Protein AF-A0A395HA72-F1 (afdb_monomer)

Solvent-accessible surface area (backbone atoms only — not comparable to full-atom values): 7131 Å² total; per-residue (Å²): 131,58,71,68,58,51,52,50,43,50,51,54,13,44,46,50,21,53,73,79,43,70,85,52,54,74,69,56,33,52,49,44,12,51,54,46,28,46,53,54,48,52,74,78,61,59,87,47,47,68,55,42,69,40,45,65,56,25,63,76,72,70,45,89,64,58,73,68,57,45,49,49,54,54,48,49,60,55,49,43,78,75,42,58,70,73,56,30,50,50,56,51,52,49,53,54,50,47,36,53,49,54,27,48,50,62,78,39,62,90,66,70,71,78,68,96,77,55,98,82,65,88,128

Secondary structure (DSSP, 8-state):
--HHHHHHHHHHHHHHHHHH-TTS-HHHHHHHHHHHHHHHHHHHH---HHHHHHHHHHHHHT----HHHHHHHHHHHHHHTTS-HHHHHHHHHHHHHHHHHHHHHHHHTTT-PPPTT-TT---

Nearest PDB structures (foldseek):
  7o3d-assembly1_A  TM=3.590E-01  e=4.811E+00  Saccharomyces cerevisiae S288C
  4npv-assembly1_A  TM=2.453E-01  e=2.193E+00  Homo sapiens
  7aro-assembly1_A-2  TM=2.497E-01  e=6.587E+00  Homo sapiens

Structure (mmCIF, N/CA/C/O backbone):
data_AF-A0A395HA72-F1
#
_entry.id   AF-A0A395HA72-F1
#
loop_
_atom_site.group_PDB
_atom_site.id
_atom_site.type_symbol
_atom_site.label_atom_id
_atom_site.label_alt_id
_atom_site.label_comp_id
_atom_site.label_asym_id
_atom_site.label_entity_id
_atom_site.label_seq_id
_atom_site.pdbx_PDB_ins_code
_atom_site.Cartn_x
_atom_site.Cartn_y
_atom_site.Cartn_z
_atom_site.occupancy
_atom_site.B_iso_or_equiv
_atom_site.auth_seq_id
_atom_site.auth_comp_id
_atom_site.auth_asym_id
_atom_site.auth_atom_id
_atom_site.pdbx_PDB_model_num
ATOM 1 N N . ILE A 1 1 ? 13.383 7.356 -6.763 1.00 66.31 1 ILE A N 1
ATOM 2 C CA . ILE A 1 1 ? 12.666 8.532 -6.215 1.00 66.31 1 ILE A CA 1
ATOM 3 C C . ILE A 1 1 ? 13.703 9.503 -5.693 1.00 66.31 1 ILE A C 1
ATOM 5 O O . ILE A 1 1 ? 14.520 9.078 -4.883 1.00 66.31 1 ILE A O 1
ATOM 9 N N . ASP A 1 2 ? 13.710 10.752 -6.150 1.00 80.81 2 ASP A N 1
ATOM 10 C CA . ASP A 1 2 ? 14.438 11.794 -5.423 1.00 80.81 2 ASP A CA 1
ATOM 11 C C . ASP A 1 2 ? 13.673 12.185 -4.143 1.00 80.81 2 ASP A C 1
ATOM 13 O O . ASP A 1 2 ? 12.468 11.958 -4.013 1.00 80.81 2 ASP A O 1
ATOM 17 N N . GLU A 1 3 ? 14.376 12.763 -3.174 1.00 81.25 3 GLU A N 1
ATOM 18 C CA . GLU A 1 3 ? 13.806 13.132 -1.874 1.00 81.25 3 GLU A CA 1
ATOM 19 C C . GLU A 1 3 ? 12.620 14.104 -1.997 1.00 81.25 3 GLU A C 1
ATOM 21 O O . GLU A 1 3 ? 11.633 13.996 -1.267 1.00 81.25 3 GLU A O 1
ATOM 26 N N . LYS A 1 4 ? 12.668 15.023 -2.966 1.00 85.94 4 LYS A N 1
ATOM 27 C CA . LYS A 1 4 ? 11.629 16.034 -3.181 1.00 85.94 4 LYS A CA 1
ATOM 28 C C . LYS A 1 4 ? 10.312 15.389 -3.617 1.00 85.94 4 LYS A C 1
ATOM 30 O O . LYS A 1 4 ? 9.251 15.766 -3.115 1.00 85.94 4 LYS A O 1
ATOM 35 N N . ASN A 1 5 ? 10.371 14.412 -4.515 1.00 83.62 5 ASN A N 1
ATOM 36 C CA . ASN A 1 5 ? 9.211 13.658 -4.973 1.00 83.62 5 ASN A CA 1
ATOM 37 C C . ASN A 1 5 ? 8.643 12.763 -3.868 1.00 83.62 5 ASN A C 1
ATOM 39 O O . ASN A 1 5 ? 7.429 12.764 -3.660 1.00 83.62 5 ASN A O 1
ATOM 43 N N . ALA A 1 6 ? 9.502 12.103 -3.086 1.00 83.06 6 ALA A N 1
ATOM 44 C CA . ALA A 1 6 ? 9.063 11.323 -1.929 1.00 83.06 6 ALA A CA 1
ATOM 45 C C . ALA A 1 6 ? 8.326 12.198 -0.894 1.00 83.06 6 ALA A C 1
ATOM 47 O O . ALA A 1 6 ? 7.243 11.843 -0.427 1.00 83.06 6 ALA A O 1
ATOM 48 N N . LEU A 1 7 ? 8.863 13.383 -0.583 1.00 87.88 7 LEU A N 1
ATOM 49 C CA . LEU A 1 7 ? 8.232 14.340 0.331 1.00 87.88 7 LEU A CA 1
ATOM 50 C C . LEU A 1 7 ? 6.904 14.880 -0.208 1.00 87.88 7 LEU A C 1
ATOM 52 O O . LEU A 1 7 ? 5.952 15.043 0.559 1.00 87.88 7 LEU A O 1
ATOM 56 N N . ARG A 1 8 ? 6.818 15.156 -1.516 1.00 90.62 8 ARG A N 1
ATOM 57 C CA . ARG A 1 8 ? 5.567 15.576 -2.165 1.00 90.62 8 ARG A CA 1
ATOM 58 C C . ARG A 1 8 ? 4.483 14.512 -1.989 1.00 90.62 8 ARG A C 1
ATOM 60 O O . ARG A 1 8 ? 3.399 14.844 -1.513 1.00 90.62 8 ARG A O 1
ATOM 67 N N . MET A 1 9 ? 4.788 13.257 -2.318 1.00 90.75 9 MET A N 1
ATOM 68 C CA . MET A 1 9 ? 3.850 12.135 -2.195 1.00 90.75 9 MET A CA 1
ATOM 69 C C . MET A 1 9 ? 3.411 11.924 -0.749 1.00 90.75 9 MET A C 1
ATOM 71 O O . MET A 1 9 ? 2.219 11.807 -0.480 1.00 90.75 9 MET A O 1
ATOM 75 N N . ALA A 1 10 ? 4.354 11.950 0.198 1.00 90.19 10 ALA A N 1
ATOM 76 C CA . ALA A 1 10 ? 4.047 11.802 1.617 1.00 90.19 10 ALA A CA 1
ATOM 77 C C . ALA A 1 10 ? 3.088 12.897 2.117 1.00 90.19 10 ALA A C 1
ATOM 79 O O . ALA A 1 10 ? 2.131 12.606 2.834 1.00 90.19 10 ALA A O 1
ATOM 80 N N . ARG A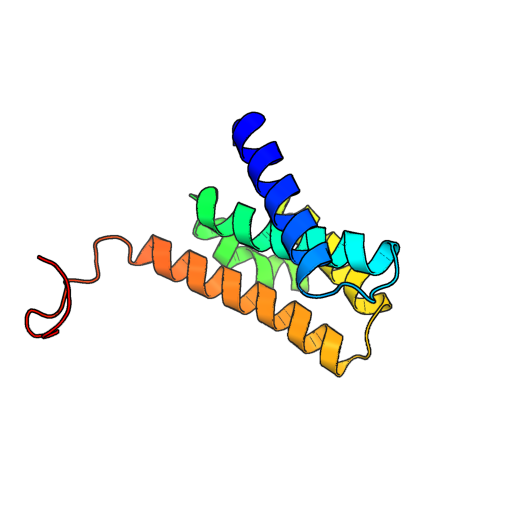 1 11 ? 3.294 14.155 1.699 1.00 93.38 11 ARG A N 1
ATOM 81 C CA . ARG A 1 11 ? 2.390 15.268 2.034 1.00 93.38 11 ARG A CA 1
ATOM 82 C C . ARG A 1 11 ? 1.008 15.092 1.416 1.00 93.38 11 ARG A C 1
ATOM 84 O O . ARG A 1 11 ? 0.016 15.300 2.106 1.00 93.38 11 ARG A O 1
ATOM 91 N N . GLN A 1 12 ? 0.933 14.700 0.145 1.00 94.06 12 GLN A N 1
ATOM 92 C CA . GLN A 1 12 ? -0.347 14.441 -0.520 1.00 94.06 12 GLN A CA 1
ATOM 93 C C . GLN A 1 12 ? -1.111 13.309 0.171 1.00 94.06 12 GLN A C 1
ATOM 95 O O . GLN A 1 12 ? -2.303 13.441 0.427 1.00 94.06 12 GLN A O 1
ATOM 100 N N . ALA A 1 13 ? -0.422 12.237 0.552 1.00 94.44 13 ALA A N 1
ATOM 101 C CA . ALA A 1 13 ? -1.031 11.104 1.233 1.00 94.44 13 ALA A CA 1
ATOM 102 C C . ALA A 1 13 ? -1.559 11.470 2.628 1.00 94.44 13 ALA A C 1
ATOM 104 O O . ALA A 1 13 ? -2.674 11.097 2.995 1.00 94.44 13 ALA A O 1
ATOM 105 N N . ALA A 1 14 ? -0.800 12.270 3.382 1.00 94.00 14 ALA A N 1
ATOM 106 C CA . ALA A 1 14 ? -1.254 12.808 4.661 1.00 94.00 14 ALA A CA 1
ATOM 107 C C . ALA A 1 14 ? -2.488 13.715 4.501 1.00 94.00 14 ALA A C 1
ATOM 109 O O . ALA A 1 14 ? -3.431 13.612 5.285 1.00 94.00 14 ALA A O 1
ATOM 110 N N . LEU A 1 15 ? -2.515 14.562 3.465 1.00 95.12 15 LEU A N 1
ATOM 111 C CA . LEU A 1 15 ? -3.672 15.409 3.161 1.00 95.12 15 LEU A CA 1
ATOM 112 C C . LEU A 1 15 ? -4.914 14.584 2.810 1.00 95.12 15 LEU A C 1
ATOM 114 O O . LEU A 1 15 ? -5.999 14.919 3.278 1.00 95.12 15 LEU A O 1
ATOM 118 N N . VAL A 1 16 ? -4.768 13.492 2.051 1.00 94.12 16 VAL A N 1
ATOM 119 C CA . VAL A 1 16 ? -5.882 12.576 1.747 1.00 94.12 16 VAL A CA 1
ATOM 120 C C . VAL A 1 16 ? -6.485 12.020 3.035 1.00 94.12 16 VAL A C 1
ATOM 122 O O . VAL A 1 16 ? -7.698 12.080 3.228 1.00 94.12 16 VAL A O 1
ATOM 125 N N . ALA A 1 17 ? -5.649 11.534 3.952 1.00 93.75 17 ALA A N 1
ATOM 126 C CA . ALA A 1 17 ? -6.129 11.019 5.229 1.00 93.75 17 ALA A CA 1
ATOM 127 C C . ALA A 1 17 ? -6.917 12.095 6.003 1.00 93.75 17 ALA A C 1
ATOM 129 O O . ALA A 1 17 ? -8.041 11.849 6.441 1.00 93.75 17 ALA A O 1
ATOM 130 N N . GLN A 1 18 ? -6.375 13.313 6.093 1.00 93.06 18 GLN A N 1
ATOM 131 C CA . GLN A 1 18 ? -7.000 14.432 6.806 1.00 93.06 18 GLN A CA 1
ATOM 132 C C . GLN A 1 18 ? -8.330 14.883 6.199 1.00 93.06 18 GLN A C 1
ATOM 134 O O . GLN A 1 18 ? -9.285 15.110 6.936 1.00 93.06 18 GLN A O 1
ATOM 139 N N . GLN A 1 19 ? -8.399 15.021 4.875 1.00 95.31 19 GLN A N 1
ATOM 140 C CA . GLN A 1 19 ? -9.568 15.588 4.201 1.00 95.31 19 GLN A CA 1
ATOM 141 C C . GLN A 1 19 ? -10.712 14.586 4.057 1.00 95.31 19 GLN A C 1
ATOM 143 O O . GLN A 1 19 ? -11.870 14.958 4.234 1.00 95.31 19 GLN A O 1
ATOM 148 N N . PHE A 1 20 ? -10.403 13.325 3.746 1.00 94.88 20 PHE A N 1
ATOM 149 C CA . PHE A 1 20 ? -11.429 12.314 3.475 1.00 94.88 20 PHE A CA 1
ATOM 150 C C . PHE A 1 20 ? -11.838 11.528 4.719 1.00 94.88 20 PHE A C 1
ATOM 152 O O . PHE A 1 20 ? -12.953 11.013 4.774 1.00 94.88 20 PHE A O 1
ATOM 159 N N . TYR A 1 21 ? -10.975 11.468 5.736 1.00 93.19 21 TYR A N 1
ATOM 160 C CA . TYR A 1 21 ? -11.231 10.711 6.959 1.00 93.19 21 TYR A CA 1
ATOM 161 C C . TYR A 1 21 ? -10.971 11.542 8.228 1.00 93.19 21 TYR A C 1
ATOM 163 O O . TYR A 1 21 ? -10.205 11.122 9.095 1.00 93.19 21 TYR A O 1
ATOM 171 N N . PRO A 1 22 ? -11.605 12.721 8.385 1.00 94.44 22 PR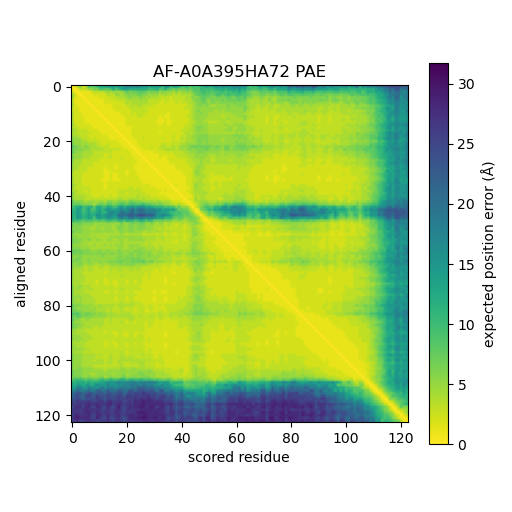O A N 1
ATOM 172 C CA . PRO A 1 22 ? -11.260 13.684 9.438 1.00 94.44 22 PRO A CA 1
ATOM 173 C C . PRO A 1 22 ? -11.553 13.202 10.866 1.00 94.44 22 PRO A C 1
ATOM 175 O O . PRO A 1 22 ? -11.030 13.769 11.819 1.00 94.44 22 PRO A O 1
ATOM 178 N N . PHE A 1 23 ? -12.386 12.171 11.026 1.00 95.25 23 PHE A N 1
ATOM 179 C CA . PHE A 1 23 ? -12.832 11.666 12.329 1.00 95.25 23 PHE A CA 1
ATOM 180 C C . PHE A 1 23 ? -12.093 10.399 12.787 1.00 95.25 23 PHE A C 1
ATOM 182 O O . PHE A 1 23 ? -12.493 9.779 13.771 1.00 95.25 23 PHE A O 1
ATOM 189 N N . GLN A 1 24 ? -11.047 9.979 12.070 1.00 93.19 24 GLN A N 1
ATOM 190 C CA . GLN A 1 24 ? -10.227 8.836 12.472 1.00 93.19 24 GLN A CA 1
ATOM 191 C C . GLN A 1 24 ? -9.377 9.158 13.708 1.00 93.19 24 GLN A C 1
ATOM 193 O O . GLN A 1 24 ? -9.014 10.307 13.960 1.00 93.19 24 GLN A O 1
ATOM 198 N N . SER A 1 25 ? -9.027 8.122 14.475 1.00 93.69 25 SER A N 1
ATOM 199 C CA . SER A 1 25 ? -8.011 8.254 15.520 1.00 93.69 25 SER A CA 1
ATOM 200 C C . SER A 1 25 ? -6.658 8.632 14.897 1.00 93.69 25 SER A C 1
ATOM 202 O O . SER A 1 25 ? -6.407 8.274 13.744 1.00 93.69 25 SER A O 1
ATOM 204 N N . PRO A 1 26 ? -5.750 9.296 15.636 1.00 92.44 26 PRO A N 1
ATOM 205 C CA . PRO A 1 26 ? -4.444 9.692 15.101 1.00 92.44 26 PRO A CA 1
ATOM 206 C C . PRO A 1 26 ? -3.644 8.533 14.483 1.00 92.44 26 PRO A C 1
ATOM 208 O O . PRO A 1 26 ? -3.038 8.690 13.421 1.00 92.44 26 PRO A O 1
ATOM 211 N N . ASP A 1 27 ? -3.687 7.353 15.106 1.00 92.25 27 ASP A N 1
ATOM 212 C CA . ASP A 1 27 ? -3.009 6.156 14.599 1.00 92.25 27 ASP A CA 1
ATOM 213 C C . ASP A 1 27 ? -3.612 5.667 13.285 1.00 92.25 27 ASP A C 1
ATOM 215 O O . ASP A 1 27 ? -2.880 5.372 12.334 1.00 92.25 27 ASP A O 1
ATOM 219 N N . LEU A 1 28 ? -4.943 5.631 13.201 1.00 93.44 28 LEU A N 1
ATOM 220 C CA . LEU A 1 28 ? -5.634 5.233 11.984 1.00 93.44 28 LEU A CA 1
ATOM 221 C C . LEU A 1 28 ? -5.435 6.267 10.873 1.00 93.44 28 LEU A C 1
ATOM 223 O O . LEU A 1 28 ? -5.248 5.894 9.719 1.00 93.44 28 LEU A O 1
ATOM 227 N N . HIS A 1 29 ? -5.349 7.552 11.221 1.00 94.69 29 HIS A N 1
ATOM 228 C CA . HIS A 1 29 ? -5.022 8.627 10.286 1.00 94.69 29 HIS A CA 1
ATOM 229 C C . HIS A 1 29 ? -3.649 8.423 9.651 1.00 94.69 29 HIS A C 1
ATOM 231 O O . HIS A 1 29 ? -3.497 8.504 8.430 1.00 94.69 29 HIS A O 1
ATOM 237 N N . ARG A 1 30 ? -2.647 8.103 10.478 1.00 94.44 30 ARG A N 1
ATOM 238 C CA . ARG A 1 30 ? -1.291 7.790 10.019 1.00 94.44 30 ARG A CA 1
ATOM 239 C C . ARG A 1 30 ? -1.291 6.577 9.090 1.00 94.44 30 ARG A C 1
ATOM 241 O O . ARG A 1 30 ? -0.629 6.612 8.055 1.00 94.44 30 ARG A O 1
ATOM 248 N N . LEU A 1 31 ? -2.023 5.519 9.437 1.00 95.25 31 LEU A N 1
ATOM 249 C CA . LEU A 1 31 ? -2.113 4.310 8.615 1.00 95.25 31 LEU A CA 1
ATOM 250 C C . LEU A 1 31 ? -2.835 4.557 7.286 1.00 95.25 31 LEU A C 1
ATOM 252 O O . LEU A 1 31 ? -2.344 4.113 6.253 1.00 95.25 31 LEU A O 1
ATOM 256 N N . THR A 1 32 ? -3.928 5.322 7.281 1.00 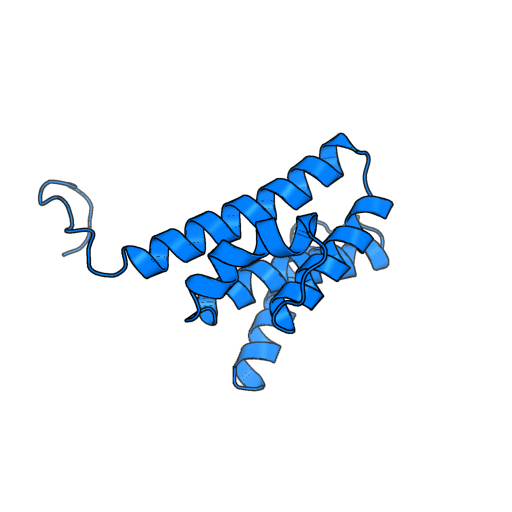95.44 32 THR A N 1
ATOM 257 C CA . THR A 1 32 ? -4.623 5.756 6.059 1.00 95.44 32 THR A CA 1
ATOM 258 C C . THR A 1 32 ? -3.697 6.579 5.163 1.00 95.44 32 THR A C 1
ATOM 260 O O . THR A 1 32 ? -3.658 6.370 3.951 1.00 95.44 32 THR A O 1
ATOM 263 N N . GLY A 1 33 ? -2.893 7.471 5.749 1.00 95.75 33 GLY A N 1
ATOM 264 C CA . GLY A 1 33 ? -1.875 8.221 5.018 1.00 95.75 33 GLY A CA 1
ATOM 265 C C . GLY A 1 33 ? -0.808 7.311 4.407 1.00 95.75 33 GLY A C 1
ATOM 266 O O . GLY A 1 33 ? -0.458 7.470 3.245 1.00 95.75 33 GLY A O 1
ATOM 267 N N . LEU A 1 34 ? -0.321 6.306 5.138 1.00 95.06 34 LEU A N 1
ATOM 268 C CA . LEU A 1 34 ? 0.618 5.324 4.583 1.00 95.06 34 LEU A CA 1
ATOM 269 C C . LEU A 1 34 ? -0.017 4.476 3.471 1.00 95.06 34 LEU A C 1
ATOM 271 O O . LEU A 1 34 ? 0.640 4.208 2.467 1.00 95.06 34 LEU A O 1
ATOM 275 N N . TYR A 1 35 ? -1.289 4.101 3.617 1.00 95.44 35 TYR A N 1
ATOM 276 C CA . TYR A 1 35 ? -2.044 3.382 2.592 1.00 95.44 35 TYR A CA 1
ATOM 277 C C . TYR A 1 35 ? -2.160 4.199 1.304 1.00 95.44 35 TYR A C 1
ATOM 279 O O . TYR A 1 35 ? -1.761 3.721 0.248 1.00 95.44 35 TYR A O 1
ATOM 287 N N . ALA A 1 36 ? -2.600 5.458 1.390 1.00 94.69 36 ALA A N 1
ATOM 288 C CA . ALA A 1 36 ? -2.639 6.366 0.242 1.00 94.69 36 ALA A CA 1
ATOM 289 C C . ALA A 1 36 ? -1.239 6.609 -0.352 1.00 94.69 36 ALA A C 1
ATOM 291 O O . ALA A 1 36 ? -1.075 6.686 -1.567 1.00 94.69 36 ALA A O 1
ATOM 292 N N . GLY A 1 37 ? -0.212 6.675 0.498 1.00 92.69 37 GLY A N 1
ATOM 293 C CA . GLY A 1 37 ? 1.178 6.818 0.077 1.00 92.69 37 GLY A CA 1
ATOM 294 C C . GLY A 1 37 ? 1.664 5.637 -0.758 1.00 92.69 37 GLY A C 1
ATOM 295 O O . GLY A 1 37 ? 2.366 5.860 -1.740 1.00 92.69 37 GLY A O 1
ATOM 296 N N . CYS A 1 38 ? 1.254 4.406 -0.428 1.00 91.62 38 CYS A N 1
ATOM 297 C CA . CYS A 1 38 ? 1.542 3.240 -1.265 1.00 91.62 38 CYS A CA 1
ATOM 298 C C . CYS A 1 38 ? 0.995 3.429 -2.684 1.00 91.62 38 CYS A C 1
ATOM 300 O O . CYS A 1 38 ? 1.733 3.169 -3.622 1.00 91.62 38 CYS A O 1
ATOM 302 N N . PHE A 1 39 ? -0.225 3.944 -2.862 1.00 90.81 39 PHE A N 1
ATOM 303 C CA . PHE A 1 39 ? -0.791 4.167 -4.201 1.00 90.81 39 PHE A CA 1
ATOM 304 C C . PHE A 1 39 ? 0.051 5.160 -5.008 1.00 90.81 39 PHE A C 1
ATOM 306 O O . PHE A 1 39 ? 0.542 4.831 -6.082 1.00 90.81 39 PHE A O 1
ATOM 313 N N . PHE A 1 40 ? 0.330 6.339 -4.442 1.00 89.44 40 PHE A N 1
ATOM 314 C CA . PHE A 1 40 ? 1.138 7.352 -5.132 1.00 89.44 40 PHE A CA 1
ATOM 315 C C . PHE A 1 40 ? 2.548 6.875 -5.458 1.00 89.44 40 PHE A C 1
ATOM 317 O O . PHE A 1 40 ? 3.103 7.227 -6.495 1.00 89.44 40 PHE A O 1
ATOM 324 N N . VAL A 1 41 ? 3.143 6.093 -4.558 1.00 87.50 41 VAL A N 1
ATOM 325 C CA . VAL A 1 41 ? 4.479 5.555 -4.778 1.00 87.50 41 VAL A CA 1
ATOM 326 C C . VAL A 1 41 ? 4.460 4.506 -5.885 1.00 87.50 41 VAL A C 1
ATOM 328 O O . VAL A 1 41 ? 5.346 4.509 -6.730 1.00 87.50 41 VAL A O 1
ATOM 331 N N . LEU A 1 42 ? 3.479 3.608 -5.893 1.00 87.50 42 LEU A N 1
ATOM 332 C CA . LEU A 1 42 ? 3.402 2.541 -6.887 1.00 87.50 42 LEU A CA 1
ATOM 333 C C . LEU A 1 42 ? 3.120 3.100 -8.290 1.00 87.50 42 LEU A C 1
ATOM 335 O O . LEU A 1 42 ? 3.784 2.660 -9.226 1.00 87.50 42 LEU A O 1
ATOM 339 N N . ASP A 1 43 ? 2.249 4.106 -8.412 1.00 82.19 43 ASP A N 1
ATOM 340 C CA . ASP A 1 43 ? 1.906 4.747 -9.693 1.00 82.19 43 ASP A CA 1
ATOM 341 C C . ASP A 1 43 ? 3.078 5.517 -10.327 1.00 82.19 43 ASP A C 1
ATOM 343 O O . ASP A 1 43 ? 3.312 5.421 -11.530 1.00 82.19 43 ASP A O 1
ATOM 347 N N . ASP A 1 44 ? 3.851 6.269 -9.536 1.00 76.31 44 ASP A N 1
ATOM 348 C CA . ASP A 1 44 ? 4.907 7.139 -10.083 1.00 76.31 44 ASP A CA 1
ATOM 349 C C . ASP A 1 44 ? 6.269 6.421 -10.240 1.00 76.31 44 ASP A C 1
ATOM 351 O O . ASP A 1 44 ? 7.162 6.937 -10.918 1.00 76.31 44 ASP A O 1
ATOM 355 N N . ILE A 1 45 ? 6.507 5.294 -9.548 1.00 67.38 45 ILE A N 1
ATOM 356 C CA . ILE A 1 45 ? 7.876 4.761 -9.345 1.00 67.38 45 ILE A CA 1
ATOM 357 C C . ILE A 1 45 ? 8.060 3.323 -9.811 1.00 67.38 45 ILE A C 1
ATOM 359 O O . ILE A 1 45 ? 9.206 2.934 -10.059 1.00 67.38 45 ILE A O 1
ATOM 363 N N . CYS A 1 46 ? 7.005 2.516 -9.935 1.00 62.25 46 CYS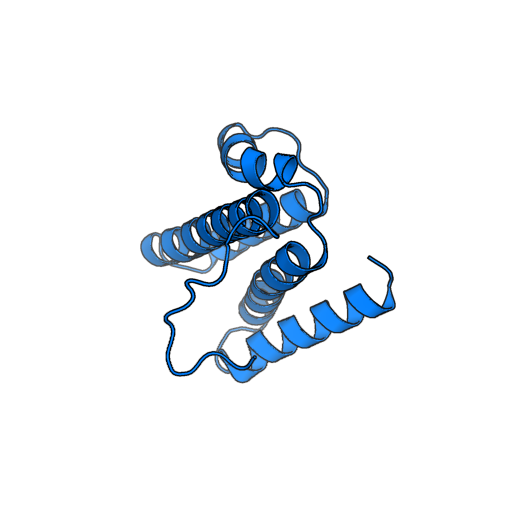 A N 1
ATOM 364 C CA . CYS A 1 46 ? 7.194 1.117 -10.309 1.00 62.25 46 CYS A CA 1
ATOM 365 C C . CYS A 1 46 ? 7.500 0.945 -11.799 1.00 62.25 46 CYS A C 1
ATOM 367 O O . CYS A 1 46 ? 6.686 0.463 -12.565 1.00 62.25 46 CYS A O 1
ATOM 369 N N . SER A 1 47 ? 8.755 1.154 -12.189 1.00 59.66 47 SER A N 1
ATOM 370 C CA . SER A 1 47 ? 9.298 0.580 -13.427 1.00 59.66 47 SER A CA 1
ATOM 371 C C . SER A 1 47 ? 9.480 -0.950 -13.361 1.00 59.66 47 SER A C 1
ATOM 373 O O . SER A 1 47 ? 9.910 -1.566 -14.332 1.00 59.66 47 SER A O 1
ATOM 375 N N . GLY A 1 48 ? 9.184 -1.576 -12.216 1.00 63.25 48 GLY A N 1
ATOM 376 C CA . GLY A 1 48 ? 9.291 -3.014 -11.981 1.00 63.25 48 GLY A CA 1
ATOM 377 C C . GLY A 1 48 ? 7.942 -3.725 -12.060 1.00 63.25 48 GLY A C 1
ATOM 378 O O . GLY A 1 48 ? 7.437 -4.164 -11.027 1.00 63.25 48 GLY A O 1
ATOM 379 N N . GLU A 1 49 ? 7.391 -3.882 -13.270 1.00 71.50 49 GLU A N 1
ATOM 380 C CA . GLU A 1 49 ? 6.203 -4.720 -13.562 1.00 71.50 49 GLU A CA 1
ATOM 381 C C . GLU A 1 49 ? 6.279 -6.076 -12.837 1.00 71.50 49 GLU A C 1
ATOM 383 O O . GLU A 1 49 ? 5.338 -6.546 -12.194 1.00 71.50 49 GLU A O 1
ATOM 388 N N . ASP A 1 50 ? 7.476 -6.654 -12.856 1.00 78.38 50 ASP A N 1
ATOM 389 C CA . ASP A 1 50 ? 7.825 -7.911 -12.218 1.00 78.38 50 ASP A CA 1
ATOM 390 C C . ASP A 1 50 ? 7.603 -7.929 -10.700 1.00 78.38 50 ASP A C 1
ATOM 392 O O . ASP A 1 50 ? 7.137 -8.936 -10.166 1.00 78.38 50 ASP A O 1
ATOM 396 N N . GLU A 1 51 ? 7.945 -6.860 -9.975 1.00 82.12 51 GLU A N 1
ATOM 397 C CA . GLU A 1 51 ? 7.750 -6.818 -8.519 1.00 82.12 51 GLU A CA 1
ATOM 398 C C . GLU A 1 51 ? 6.273 -6.631 -8.159 1.00 82.12 51 GLU A C 1
ATOM 400 O O . GLU A 1 51 ? 5.780 -7.312 -7.255 1.00 82.12 51 GLU A O 1
ATOM 405 N N . LEU A 1 52 ? 5.539 -5.815 -8.927 1.00 87.00 52 LEU A N 1
ATOM 406 C CA . LEU A 1 52 ? 4.089 -5.648 -8.777 1.00 87.00 52 LEU A CA 1
ATOM 407 C C . LEU A 1 52 ? 3.357 -6.991 -8.926 1.00 87.00 52 LEU A C 1
ATOM 409 O O . LEU A 1 52 ? 2.524 -7.350 -8.091 1.00 87.00 52 LEU A O 1
ATOM 413 N N . ARG A 1 53 ? 3.713 -7.785 -9.946 1.00 87.69 53 ARG A N 1
ATOM 414 C CA . ARG A 1 53 ? 3.139 -9.125 -10.175 1.00 87.69 53 ARG A CA 1
ATOM 415 C C . ARG A 1 53 ? 3.508 -10.123 -9.076 1.00 87.69 53 ARG A C 1
ATOM 417 O O . ARG A 1 53 ? 2.715 -11.013 -8.755 1.00 87.69 53 ARG A O 1
ATOM 424 N N . LYS A 1 54 ? 4.700 -9.990 -8.487 1.00 90.12 54 LYS A N 1
ATOM 425 C CA . LYS A 1 54 ? 5.199 -10.888 -7.434 1.00 90.12 54 LYS A CA 1
ATOM 426 C C . LYS A 1 54 ? 4.633 -10.558 -6.053 1.00 90.12 54 LYS A C 1
ATOM 428 O O . LYS A 1 54 ? 4.549 -11.478 -5.241 1.00 90.12 54 LYS A O 1
ATOM 433 N N . PHE A 1 55 ? 4.184 -9.324 -5.798 1.00 90.56 55 PHE A N 1
ATOM 434 C CA . PHE A 1 55 ? 3.712 -8.872 -4.480 1.00 90.56 55 PHE A CA 1
ATOM 435 C C . PHE A 1 55 ? 2.750 -9.854 -3.806 1.00 90.56 55 PHE A C 1
ATOM 437 O O . PHE A 1 55 ? 3.019 -10.327 -2.704 1.00 90.56 55 PHE A O 1
ATOM 444 N N . ARG A 1 56 ? 1.650 -10.222 -4.483 1.00 90.19 56 ARG A N 1
ATOM 445 C CA . ARG A 1 56 ? 0.626 -11.117 -3.912 1.00 90.19 56 ARG A CA 1
ATOM 446 C C . ARG A 1 56 ? 1.217 -12.463 -3.507 1.00 90.19 56 ARG A C 1
ATOM 448 O O . ARG A 1 56 ? 0.957 -12.945 -2.409 1.00 90.19 56 ARG A O 1
ATOM 455 N N . ARG A 1 57 ? 1.994 -13.078 -4.404 1.00 91.69 57 ARG A N 1
ATOM 456 C CA . ARG A 1 57 ? 2.628 -14.374 -4.141 1.00 91.69 57 ARG A CA 1
ATOM 457 C C . ARG A 1 57 ? 3.588 -14.254 -2.966 1.00 91.69 57 ARG A C 1
ATOM 459 O O . ARG A 1 57 ? 3.499 -15.040 -2.033 1.00 91.69 57 ARG A O 1
ATOM 466 N N . ASN A 1 58 ? 4.439 -13.233 -2.975 1.00 93.38 58 ASN A N 1
ATOM 467 C CA . ASN A 1 58 ? 5.427 -13.038 -1.928 1.00 93.38 58 ASN A CA 1
ATOM 468 C C . ASN A 1 58 ? 4.778 -12.721 -0.572 1.00 93.38 58 ASN A C 1
ATOM 470 O O . ASN A 1 58 ? 5.315 -13.113 0.458 1.00 93.38 58 ASN A O 1
ATOM 474 N N . LEU A 1 59 ? 3.620 -12.054 -0.551 1.00 90.94 59 LEU A N 1
ATOM 475 C CA . LEU A 1 59 ? 2.856 -11.799 0.670 1.00 90.94 59 LEU A CA 1
ATOM 476 C C . LEU A 1 59 ? 2.325 -13.106 1.277 1.00 90.94 59 LEU A C 1
ATOM 478 O O . LEU A 1 59 ? 2.503 -13.341 2.470 1.00 90.94 59 LEU A O 1
ATOM 482 N N . VAL A 1 60 ? 1.715 -13.968 0.456 1.00 91.00 60 VAL A N 1
ATOM 483 C CA . VAL A 1 60 ? 1.141 -15.256 0.893 1.00 91.00 60 VAL A CA 1
ATOM 484 C C . VAL A 1 60 ? 2.231 -16.245 1.308 1.00 91.00 60 VAL A C 1
ATOM 486 O O . VAL A 1 60 ? 2.135 -16.880 2.356 1.00 91.00 60 VAL A O 1
ATOM 489 N N . GLU A 1 61 ? 3.290 -16.353 0.508 1.00 94.81 61 GLU A N 1
ATOM 490 C CA . GLU A 1 61 ? 4.396 -17.293 0.724 1.00 94.81 61 GLU A CA 1
ATOM 491 C C . GLU A 1 61 ? 5.452 -16.764 1.711 1.00 94.81 61 GLU A C 1
ATOM 493 O O . GLU A 1 61 ? 6.414 -17.465 2.016 1.00 94.81 61 GLU A O 1
ATOM 498 N N . LYS A 1 62 ? 5.277 -15.540 2.232 1.00 90.88 62 LYS A N 1
ATOM 499 C CA . LYS A 1 62 ? 6.231 -14.853 3.123 1.00 90.88 62 LYS A CA 1
ATOM 500 C C . LYS A 1 62 ? 7.638 -14.748 2.518 1.00 90.88 62 LYS A C 1
ATOM 502 O O . LYS A 1 62 ? 8.640 -14.878 3.221 1.00 90.88 62 LYS A O 1
ATOM 507 N N . LEU A 1 63 ? 7.712 -14.508 1.211 1.00 93.94 63 LEU A N 1
ATOM 508 C CA . LEU A 1 63 ? 8.971 -14.315 0.496 1.00 93.94 63 LEU A CA 1
ATOM 509 C C . LEU A 1 63 ? 9.469 -12.865 0.621 1.00 93.94 63 LEU A C 1
ATOM 511 O O . LEU A 1 63 ? 8.653 -11.948 0.761 1.00 93.94 63 LEU A O 1
ATOM 515 N N . PRO A 1 64 ? 10.792 -12.636 0.506 1.00 90.94 64 PRO A N 1
ATOM 516 C CA . PRO A 1 64 ? 11.364 -11.293 0.452 1.00 90.94 64 PRO A CA 1
ATOM 517 C C . PRO A 1 64 ? 10.765 -10.436 -0.671 1.00 90.94 64 PRO A C 1
ATOM 519 O O . PRO A 1 64 ? 10.403 -10.940 -1.738 1.00 90.94 64 PRO A O 1
ATOM 522 N N . GLN A 1 65 ? 10.677 -9.128 -0.436 1.00 89.94 65 GLN A N 1
ATOM 523 C CA . GLN A 1 65 ? 10.143 -8.143 -1.383 1.00 89.94 65 GLN A CA 1
ATOM 524 C C . GLN A 1 65 ? 10.993 -6.872 -1.335 1.00 89.94 65 GLN A C 1
ATOM 526 O O . GLN A 1 65 ? 11.701 -6.639 -0.353 1.00 89.94 65 GLN A O 1
ATOM 531 N N . GLY A 1 66 ? 10.919 -6.032 -2.369 1.00 87.94 66 GLY A N 1
ATOM 532 C CA . GLY A 1 66 ? 11.531 -4.706 -2.332 1.00 87.94 66 GLY A CA 1
ATOM 533 C C . GLY A 1 66 ? 11.019 -3.869 -1.150 1.00 87.94 66 GLY A C 1
ATOM 534 O O . GLY A 1 66 ? 9.889 -4.037 -0.693 1.00 87.94 66 GLY A O 1
ATOM 535 N N . LYS A 1 67 ? 11.836 -2.926 -0.663 1.00 88.69 67 LYS A N 1
ATOM 536 C CA . LYS A 1 67 ? 11.547 -2.132 0.553 1.00 88.69 67 LYS A CA 1
ATOM 537 C C . 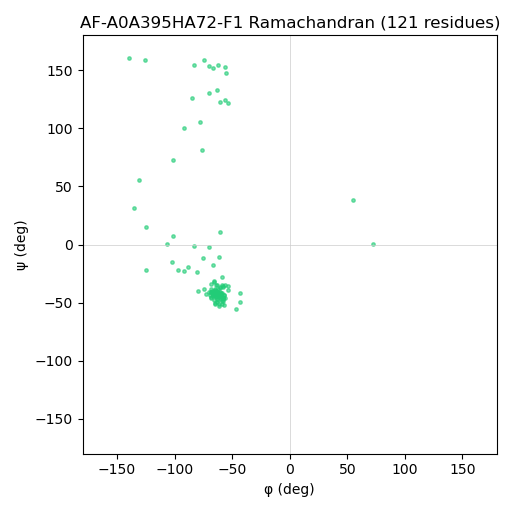LYS A 1 67 ? 10.183 -1.430 0.532 1.00 88.69 67 LYS A C 1
ATOM 539 O O . LYS A 1 67 ? 9.540 -1.306 1.569 1.00 88.69 67 LYS A O 1
ATOM 544 N N . ILE A 1 68 ? 9.749 -0.962 -0.640 1.00 88.00 68 ILE A N 1
ATOM 545 C CA . ILE A 1 68 ? 8.438 -0.317 -0.822 1.00 88.00 68 ILE A CA 1
ATOM 546 C C . ILE A 1 68 ? 7.316 -1.330 -0.569 1.00 88.00 68 ILE A C 1
ATOM 548 O O . ILE A 1 68 ? 6.421 -1.080 0.235 1.00 88.00 68 ILE A O 1
ATOM 552 N N . PHE A 1 69 ? 7.403 -2.497 -1.205 1.00 90.69 69 PHE A N 1
ATOM 553 C CA . PHE A 1 69 ? 6.437 -3.584 -1.074 1.00 90.69 69 PHE A CA 1
ATOM 554 C C . PHE A 1 69 ? 6.387 -4.149 0.346 1.00 90.69 69 PHE A C 1
ATOM 556 O O . PHE A 1 69 ? 5.303 -4.374 0.882 1.00 90.69 69 PHE A O 1
ATOM 563 N N . GLU A 1 70 ? 7.542 -4.291 0.998 1.00 92.00 70 GLU A N 1
ATOM 564 C CA . GLU A 1 70 ? 7.614 -4.657 2.413 1.00 92.00 70 GLU A CA 1
ATOM 565 C C . GLU A 1 70 ? 6.932 -3.603 3.300 1.00 92.00 70 GLU A C 1
ATOM 567 O O . GLU A 1 70 ? 6.139 -3.948 4.178 1.00 92.00 70 GLU A O 1
ATOM 572 N N . GLY A 1 71 ? 7.161 -2.314 3.030 1.00 91.94 71 GLY A N 1
ATOM 573 C CA . GLY A 1 71 ? 6.467 -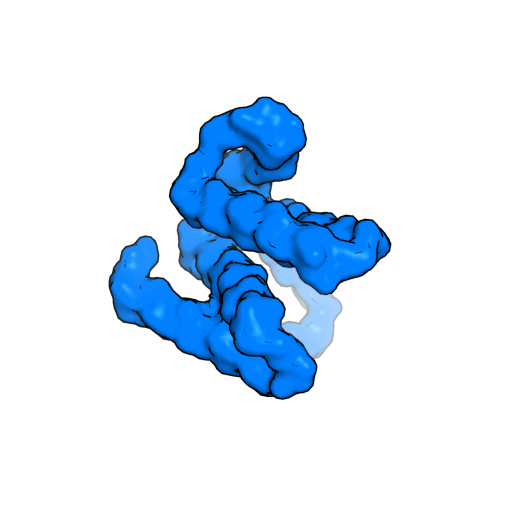1.215 3.699 1.00 91.94 71 GLY A CA 1
ATOM 574 C C . GLY A 1 71 ? 4.946 -1.312 3.559 1.00 91.94 71 GLY A C 1
ATOM 575 O O . GLY A 1 71 ? 4.228 -1.214 4.557 1.00 91.94 71 GLY A O 1
ATOM 576 N N . CYS A 1 72 ? 4.451 -1.586 2.351 1.00 93.06 72 CYS A N 1
ATOM 577 C CA . CYS A 1 72 ? 3.023 -1.768 2.104 1.00 93.06 72 CYS A CA 1
ATOM 578 C C . CYS A 1 72 ? 2.462 -3.020 2.803 1.00 93.06 72 CYS A C 1
ATOM 580 O O . CYS A 1 72 ? 1.398 -2.950 3.417 1.00 93.06 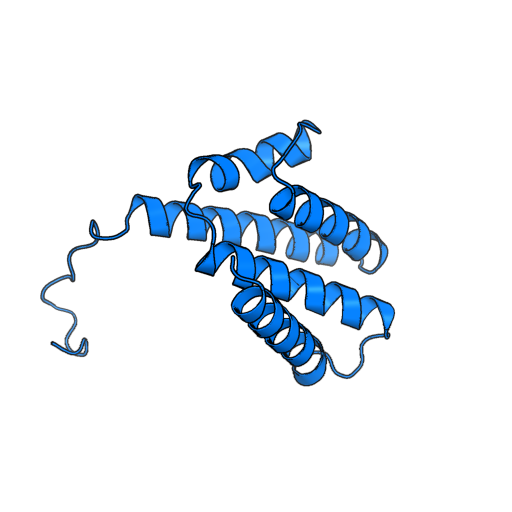72 CYS A O 1
ATOM 582 N N . ALA A 1 73 ? 3.186 -4.142 2.807 1.00 93.62 73 ALA A N 1
ATOM 583 C CA . ALA A 1 73 ? 2.788 -5.352 3.530 1.00 93.62 73 ALA A CA 1
ATOM 584 C C . ALA A 1 73 ? 2.723 -5.131 5.056 1.00 93.62 73 ALA A C 1
ATOM 586 O O . ALA A 1 73 ? 1.799 -5.597 5.723 1.00 93.62 73 ALA A O 1
ATOM 587 N N . ASN A 1 74 ? 3.680 -4.394 5.627 1.00 93.56 74 ASN A N 1
ATOM 588 C CA . ASN A 1 74 ? 3.702 -4.043 7.053 1.00 93.56 74 ASN A CA 1
ATOM 589 C C . ASN A 1 74 ? 2.534 -3.128 7.434 1.00 93.56 74 ASN A C 1
ATOM 591 O O . ASN A 1 74 ? 1.922 -3.284 8.494 1.00 93.56 74 ASN A O 1
ATOM 595 N N . MET A 1 75 ? 2.219 -2.183 6.553 1.00 94.69 75 MET A N 1
ATOM 596 C CA . MET A 1 75 ? 1.092 -1.275 6.713 1.00 94.69 75 MET A CA 1
ATOM 597 C C . MET A 1 75 ? -0.248 -2.022 6.643 1.00 94.69 75 MET A C 1
ATOM 599 O O . MET A 1 75 ? -1.078 -1.809 7.524 1.00 94.69 75 MET A O 1
ATOM 603 N N . LEU A 1 76 ? -0.428 -2.965 5.707 1.00 94.31 76 LEU A N 1
ATOM 604 C CA . LEU A 1 76 ? -1.626 -3.816 5.654 1.00 94.31 76 LEU A CA 1
ATOM 605 C C . LEU A 1 76 ? -1.825 -4.607 6.952 1.00 94.31 76 LEU A C 1
ATOM 607 O O . LEU A 1 76 ? -2.917 -4.593 7.508 1.00 94.31 76 LEU A O 1
ATOM 611 N N . ARG A 1 77 ? -0.757 -5.216 7.487 1.00 93.19 77 ARG A N 1
ATOM 612 C CA . ARG A 1 77 ? -0.810 -5.920 8.782 1.00 93.19 77 ARG A CA 1
ATOM 613 C C . ARG A 1 77 ? -1.232 -5.010 9.933 1.00 93.19 77 ARG A C 1
ATOM 615 O O . ARG A 1 77 ? -1.901 -5.455 10.853 1.00 93.19 77 ARG A O 1
ATOM 622 N N . SER A 1 78 ? -0.835 -3.740 9.890 1.00 94.62 78 SER A N 1
ATOM 623 C CA . SER A 1 78 ? -1.224 -2.765 10.907 1.00 94.62 78 SER A CA 1
ATOM 624 C C . SER A 1 78 ? -2.696 -2.364 10.761 1.00 94.62 78 SER A C 1
ATOM 626 O O . SER A 1 78 ? -3.400 -2.302 11.763 1.00 94.62 78 SER A O 1
ATOM 628 N N . LEU A 1 79 ? -3.182 -2.142 9.533 1.00 93.12 79 LEU A N 1
ATOM 629 C CA . LEU A 1 79 ? -4.591 -1.831 9.254 1.00 93.12 79 LEU A CA 1
ATOM 630 C C . LEU A 1 79 ? -5.536 -2.981 9.608 1.00 93.12 79 LEU A C 1
ATOM 632 O O . LEU A 1 79 ? -6.628 -2.718 10.101 1.00 93.12 79 LEU A O 1
ATOM 636 N N . ASP A 1 80 ? -5.101 -4.226 9.416 1.00 93.44 80 ASP A N 1
ATOM 637 C CA . ASP A 1 80 ? -5.874 -5.426 9.756 1.00 93.44 80 ASP A CA 1
ATOM 638 C C . ASP A 1 80 ? -6.304 -5.446 11.233 1.00 93.44 80 ASP A C 1
ATOM 640 O O . ASP A 1 80 ? -7.423 -5.823 11.558 1.00 93.44 80 ASP A O 1
ATOM 644 N N . THR A 1 81 ? -5.461 -4.916 12.128 1.00 93.56 81 THR A N 1
ATOM 645 C CA . THR A 1 81 ? -5.771 -4.810 13.567 1.00 93.56 81 THR A CA 1
ATOM 646 C C . THR A 1 81 ? -6.764 -3.700 13.924 1.00 93.56 81 THR A C 1
ATOM 648 O O . THR A 1 81 ? -7.215 -3.632 15.065 1.00 93.56 81 THR A O 1
ATOM 651 N N . GLN A 1 82 ? -7.065 -2.794 12.988 1.00 94.38 82 GLN A N 1
ATOM 652 C CA . GLN A 1 82 ? -7.892 -1.604 13.228 1.00 94.38 82 GLN A CA 1
ATOM 653 C C . GLN A 1 82 ? -9.327 -1.755 12.715 1.00 94.38 82 GLN A C 1
ATOM 655 O O . GLN A 1 82 ? -10.191 -0.951 13.064 1.00 94.38 82 GLN A O 1
ATOM 660 N N . TYR A 1 83 ? -9.586 -2.757 11.876 1.00 92.25 83 TYR A N 1
ATOM 661 C CA . TYR A 1 83 ? -10.861 -2.948 11.199 1.00 92.25 83 TYR A CA 1
ATOM 662 C C . TYR A 1 83 ? -11.421 -4.351 11.445 1.00 92.25 83 TYR A C 1
ATOM 664 O O . TYR A 1 83 ? -10.703 -5.284 11.789 1.00 92.25 83 TYR A O 1
ATOM 672 N N . LEU A 1 84 ? -12.736 -4.497 11.266 1.00 94.50 84 LEU A N 1
ATOM 673 C CA . LEU A 1 84 ? -13.375 -5.813 11.220 1.00 94.50 84 LEU A CA 1
ATOM 674 C C . LEU A 1 84 ? -12.910 -6.578 9.977 1.00 94.50 84 LEU A C 1
ATOM 676 O O . LEU A 1 84 ? -12.656 -5.953 8.946 1.00 94.50 84 LEU A O 1
ATOM 680 N N . GLU A 1 85 ? -12.913 -7.911 10.055 1.00 94.12 85 GLU A N 1
ATOM 681 C CA . GLU A 1 85 ? -12.425 -8.827 9.008 1.00 94.12 85 GLU A CA 1
ATOM 682 C C . GLU A 1 85 ? -12.874 -8.418 7.599 1.00 94.12 85 GLU A C 1
ATOM 684 O O . GLU A 1 85 ? -12.051 -8.231 6.708 1.00 94.12 85 GLU A O 1
ATOM 689 N N . PHE A 1 86 ? -14.171 -8.149 7.413 1.00 95.31 86 PHE A N 1
ATOM 690 C CA . PHE A 1 86 ? -14.704 -7.721 6.117 1.00 95.31 86 PHE A CA 1
ATOM 691 C C . PHE A 1 86 ? -14.035 -6.446 5.575 1.00 95.31 86 PHE A C 1
ATOM 693 O O . PHE A 1 86 ? -13.723 -6.357 4.389 1.00 95.31 86 PHE A O 1
ATOM 700 N N . CYS A 1 87 ? -13.824 -5.438 6.422 1.00 94.62 87 CYS A N 1
ATOM 701 C CA . CYS A 1 87 ? -13.185 -4.187 6.019 1.00 94.62 87 CYS A CA 1
ATOM 702 C C . CYS A 1 87 ? -11.692 -4.398 5.736 1.00 94.62 87 CYS A C 1
ATOM 704 O O . CYS A 1 87 ? -11.188 -3.883 4.736 1.00 94.62 87 CYS A O 1
ATOM 706 N N . SER A 1 88 ? -11.007 -5.190 6.561 1.00 94.31 88 SER A N 1
ATOM 707 C CA . SER A 1 88 ? -9.603 -5.554 6.354 1.00 94.31 88 SER A CA 1
ATOM 708 C C . SER A 1 88 ? -9.390 -6.300 5.032 1.00 94.31 88 SER A C 1
ATOM 710 O O . SER A 1 88 ? -8.475 -5.967 4.270 1.00 94.31 88 SER A O 1
ATOM 712 N N . ASP A 1 89 ? -10.297 -7.216 4.684 1.00 94.56 89 ASP A N 1
ATOM 713 C CA . ASP A 1 89 ? -10.303 -7.913 3.396 1.00 94.56 89 ASP A CA 1
ATOM 714 C C . ASP A 1 89 ? -10.471 -6.941 2.225 1.00 94.56 89 ASP A C 1
ATOM 716 O O . ASP A 1 89 ? -9.791 -7.060 1.199 1.00 94.56 89 ASP A O 1
ATOM 720 N N . LYS A 1 90 ? -11.355 -5.942 2.353 1.00 96.00 90 LYS A N 1
ATOM 721 C CA . LYS A 1 90 ? -11.552 -4.915 1.316 1.00 96.00 90 LYS A CA 1
ATOM 722 C C . LYS A 1 90 ? -10.332 -4.020 1.142 1.00 96.00 90 LYS A C 1
ATOM 724 O O . LYS A 1 90 ? -9.946 -3.752 0.008 1.00 96.00 90 LYS A O 1
ATOM 729 N N . ILE A 1 91 ? -9.697 -3.606 2.232 1.00 95.31 91 ILE A N 1
ATOM 730 C CA . ILE A 1 91 ? -8.474 -2.794 2.196 1.00 95.31 91 ILE A CA 1
ATOM 731 C C . ILE A 1 91 ? -7.334 -3.573 1.526 1.00 95.31 91 ILE A C 1
ATOM 733 O O . ILE A 1 91 ? -6.666 -3.056 0.624 1.00 95.31 91 ILE A O 1
ATOM 737 N N . THR A 1 92 ? -7.147 -4.833 1.923 1.00 94.19 92 THR A N 1
ATOM 738 C CA . THR A 1 92 ? -6.101 -5.715 1.389 1.00 94.19 92 THR A CA 1
ATOM 739 C C . THR A 1 92 ? -6.327 -6.025 -0.088 1.00 94.19 92 THR A C 1
ATOM 741 O O . THR A 1 92 ? -5.431 -5.824 -0.910 1.00 94.19 92 THR A O 1
ATOM 744 N N . SER A 1 93 ? -7.534 -6.464 -0.454 1.00 94.25 93 SER A N 1
ATOM 745 C CA . SER A 1 93 ? -7.877 -6.739 -1.854 1.00 94.25 93 SER A CA 1
ATOM 746 C C . SER A 1 93 ? -7.816 -5.480 -2.721 1.00 94.25 93 SER A C 1
ATOM 748 O O . SER A 1 93 ? -7.366 -5.562 -3.861 1.00 94.25 93 SER A O 1
ATOM 750 N N . GLY A 1 94 ? -8.174 -4.311 -2.181 1.00 94.69 94 GLY A N 1
ATOM 751 C CA . GLY A 1 94 ? -8.035 -3.021 -2.856 1.00 94.69 94 GLY A CA 1
ATOM 752 C C . GLY A 1 94 ? -6.595 -2.723 -3.274 1.00 94.69 94 GLY A C 1
ATOM 753 O O . GLY A 1 94 ? -6.359 -2.379 -4.431 1.00 94.69 94 GLY A O 1
ATOM 754 N N . LEU A 1 95 ? -5.623 -2.942 -2.381 1.00 93.88 95 LEU A N 1
ATOM 755 C CA . LEU A 1 95 ? -4.211 -2.721 -2.705 1.00 93.88 95 LEU A CA 1
ATOM 756 C C . LEU A 1 95 ? -3.686 -3.741 -3.728 1.00 93.88 95 LEU A C 1
ATOM 758 O O . LEU A 1 95 ? -2.972 -3.371 -4.657 1.00 93.88 95 LEU A O 1
ATOM 762 N N . ILE A 1 96 ? -4.069 -5.015 -3.597 1.00 93.12 96 ILE A N 1
ATOM 763 C CA . ILE A 1 96 ? -3.687 -6.069 -4.554 1.00 93.12 96 ILE A CA 1
ATOM 764 C C . ILE A 1 96 ? -4.247 -5.771 -5.952 1.00 93.12 96 ILE A C 1
ATOM 766 O O . ILE A 1 96 ? -3.547 -5.939 -6.955 1.00 93.12 96 ILE A O 1
ATOM 770 N N . ASN A 1 97 ? -5.503 -5.324 -6.023 1.00 92.56 97 ASN A N 1
ATOM 771 C CA . ASN A 1 97 ? -6.143 -4.943 -7.276 1.00 92.56 97 ASN A CA 1
ATOM 772 C C . ASN A 1 97 ? -5.444 -3.736 -7.896 1.00 92.56 97 ASN A C 1
ATOM 774 O O . ASN A 1 97 ? -5.149 -3.768 -9.085 1.00 92.56 97 ASN A O 1
ATOM 778 N N . HIS A 1 98 ? -5.122 -2.720 -7.094 1.00 91.62 98 HIS A N 1
ATOM 779 C CA . HIS A 1 98 ? -4.375 -1.559 -7.561 1.00 91.62 98 HIS A CA 1
ATOM 780 C C . HIS A 1 98 ? -3.026 -1.965 -8.165 1.00 91.62 98 HIS A C 1
ATOM 782 O O . HIS A 1 98 ? -2.796 -1.685 -9.333 1.00 91.62 98 HIS A O 1
ATOM 788 N N . MET A 1 99 ? -2.207 -2.752 -7.459 1.00 90.38 99 MET A N 1
ATOM 789 C CA . MET A 1 99 ? -0.932 -3.248 -8.003 1.00 90.38 99 MET A CA 1
ATOM 790 C C . MET A 1 99 ? -1.098 -4.052 -9.297 1.00 90.38 99 MET A C 1
ATOM 792 O O . MET A 1 99 ? -0.259 -3.975 -10.193 1.00 90.38 99 MET A O 1
ATOM 796 N N . SER A 1 100 ? -2.179 -4.829 -9.408 1.00 88.75 100 SER A N 1
ATOM 797 C CA . SER A 1 100 ? -2.481 -5.597 -10.619 1.00 88.75 100 SER A CA 1
ATOM 798 C C . SER A 1 100 ? -2.850 -4.695 -11.797 1.00 88.75 100 SER A C 1
ATOM 800 O O . SER A 1 100 ? -2.444 -4.992 -12.923 1.00 88.75 100 SER A O 1
ATOM 802 N N . SER A 1 101 ? -3.597 -3.618 -11.537 1.00 88.56 101 SER A N 1
ATOM 803 C CA . SER A 1 101 ? -3.942 -2.587 -12.518 1.00 88.56 101 SER A CA 1
ATOM 804 C C . SER A 1 101 ? -2.717 -1.781 -12.936 1.00 88.56 101 SER A C 1
ATOM 806 O O . SER A 1 101 ? -2.490 -1.638 -14.130 1.00 88.56 101 SER A O 1
ATOM 808 N N . THR A 1 102 ? -1.885 -1.345 -11.988 1.00 87.62 102 THR A N 1
ATOM 809 C CA . THR A 1 102 ? -0.637 -0.621 -12.261 1.00 87.62 102 THR A CA 1
ATOM 810 C C . THR A 1 102 ? 0.312 -1.477 -13.107 1.00 87.62 102 THR A C 1
ATOM 812 O O . THR A 1 102 ? 0.833 -1.014 -14.114 1.00 87.62 102 THR A O 1
ATOM 815 N N . ALA A 1 103 ? 0.478 -2.768 -12.784 1.00 87.75 103 ALA A N 1
ATOM 816 C CA . ALA A 1 103 ? 1.285 -3.678 -13.604 1.00 87.75 103 ALA A CA 1
ATOM 817 C C . ALA A 1 103 ? 0.742 -3.806 -15.034 1.00 87.75 103 ALA A C 1
ATOM 819 O O . ALA A 1 103 ? 1.509 -3.781 -15.991 1.00 87.75 103 ALA A O 1
ATOM 820 N N . LEU A 1 104 ? -0.584 -3.916 -15.181 1.00 85.56 104 LEU A N 1
ATOM 821 C CA . LEU A 1 104 ? -1.218 -3.967 -16.495 1.00 85.56 104 LEU A CA 1
ATOM 822 C C . LEU A 1 104 ? -1.002 -2.663 -17.273 1.00 85.56 104 LEU A C 1
ATOM 824 O O . LEU A 1 104 ? -0.727 -2.718 -18.468 1.00 85.56 104 LEU A O 1
ATOM 828 N N . GLU A 1 105 ? -1.131 -1.506 -16.627 1.00 82.81 105 GLU A N 1
ATOM 829 C CA . GLU A 1 105 ? -0.915 -0.197 -17.248 1.00 82.81 105 GLU A CA 1
ATOM 830 C C . GLU A 1 105 ? 0.496 -0.088 -17.828 1.00 82.81 105 GLU A C 1
ATOM 832 O O . GLU A 1 105 ? 0.647 0.265 -18.998 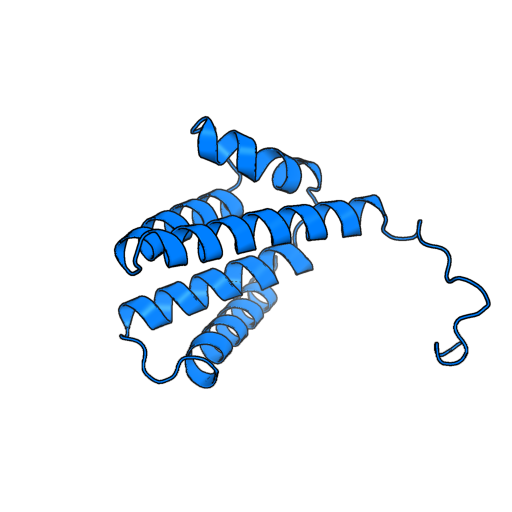1.00 82.81 105 GLU A O 1
ATOM 837 N N . TYR A 1 106 ? 1.521 -0.494 -17.078 1.00 81.62 106 TYR A N 1
ATOM 838 C CA . TYR A 1 106 ? 2.894 -0.539 -17.583 1.00 81.62 106 TYR A CA 1
ATOM 839 C C . TYR A 1 106 ? 3.054 -1.522 -18.752 1.00 81.62 106 TYR A C 1
ATOM 841 O O . TYR A 1 106 ? 3.486 -1.123 -19.837 1.00 81.62 106 TYR A O 1
ATOM 849 N N . GLU A 1 107 ? 2.567 -2.760 -18.601 1.00 82.44 107 GLU A N 1
ATOM 850 C CA . GLU A 1 107 ? 2.643 -3.795 -19.642 1.00 82.44 107 GLU A CA 1
ATOM 851 C C . GLU A 1 107 ? 1.951 -3.373 -20.951 1.00 82.44 107 GLU A C 1
ATOM 853 O O . GLU A 1 107 ? 2.297 -3.852 -22.038 1.00 82.44 107 GLU A O 1
ATOM 858 N N . THR A 1 108 ? 0.948 -2.501 -20.860 1.00 80.81 108 THR A N 1
ATOM 859 C CA . THR A 1 108 ? 0.122 -2.032 -21.979 1.00 80.81 108 THR A CA 1
ATOM 860 C C . THR A 1 108 ? 0.421 -0.598 -22.408 1.00 80.81 108 THR A C 1
ATOM 862 O O . THR A 1 108 ? -0.177 -0.118 -23.377 1.00 80.81 108 THR A O 1
ATOM 865 N N . THR A 1 109 ? 1.371 0.076 -21.755 1.00 75.06 109 THR A N 1
ATOM 866 C CA . THR A 1 109 ? 1.757 1.453 -22.075 1.00 75.06 109 THR A CA 1
ATOM 867 C C . THR A 1 109 ? 2.166 1.542 -23.547 1.00 75.06 109 THR A C 1
ATOM 869 O O . THR A 1 109 ? 3.006 0.786 -24.034 1.00 75.06 109 THR A O 1
ATOM 872 N N . GLY A 1 110 ? 1.514 2.440 -24.292 1.00 65.12 110 GLY A N 1
ATOM 873 C CA . 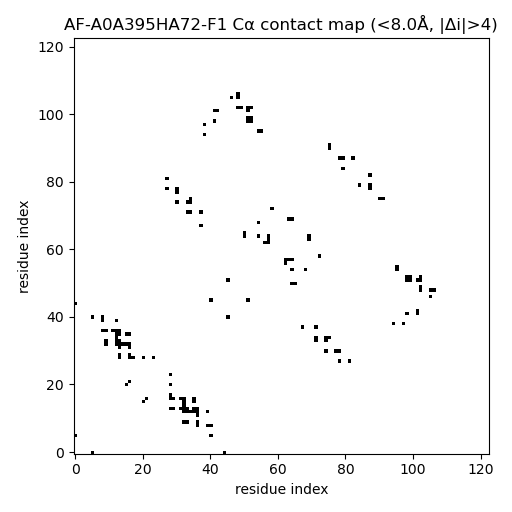GLY A 1 110 ? 1.727 2.612 -25.735 1.00 65.12 110 GLY A CA 1
ATOM 874 C C . GLY A 1 110 ? 1.159 1.499 -26.630 1.00 65.12 110 GLY A C 1
ATOM 875 O O . GLY A 1 110 ? 1.295 1.588 -27.848 1.00 65.12 110 GLY A O 1
ATOM 876 N N . LYS A 1 111 ? 0.510 0.468 -26.068 1.00 67.62 111 LYS A N 1
ATOM 877 C CA . LYS A 1 111 ? -0.112 -0.644 -26.818 1.00 67.62 111 LYS A CA 1
ATOM 878 C C . LYS A 1 111 ? -1.612 -0.460 -27.035 1.00 67.62 111 LYS A C 1
ATOM 880 O O . LYS A 1 111 ? -2.167 -1.041 -27.967 1.00 67.62 111 LYS A O 1
ATOM 885 N N . PHE A 1 112 ? -2.271 0.360 -26.218 1.00 62.16 112 PHE A N 1
ATOM 886 C CA . PHE A 1 112 ? -3.638 0.786 -26.496 1.00 62.16 112 PHE A CA 1
ATOM 887 C C . PHE A 1 112 ? -3.625 1.877 -27.565 1.00 62.16 112 PHE A C 1
ATOM 889 O O . PHE A 1 112 ? -3.270 3.026 -27.312 1.00 62.16 112 PHE A O 1
ATOM 896 N N . SER A 1 113 ? -4.014 1.505 -28.783 1.00 57.81 113 SER A N 1
ATOM 897 C CA . SER A 1 113 ? -4.376 2.487 -29.798 1.00 57.81 113 SER A CA 1
ATOM 898 C C . SER A 1 113 ? -5.696 3.133 -29.385 1.00 57.81 113 SER A C 1
ATOM 900 O O . SER A 1 113 ? -6.658 2.439 -29.050 1.00 57.81 113 SER A O 1
ATOM 902 N N . PHE A 1 114 ? -5.754 4.467 -29.395 1.00 59.16 114 PHE A N 1
ATOM 903 C CA . PHE A 1 114 ? -7.029 5.167 -29.293 1.00 59.16 114 PHE A CA 1
ATOM 904 C C . PHE A 1 114 ? -7.946 4.614 -30.382 1.00 59.16 114 PHE A C 1
ATOM 906 O O . PHE A 1 114 ? -7.609 4.652 -31.568 1.00 59.16 114 PHE A O 1
ATOM 913 N N . LEU A 1 115 ? -9.105 4.078 -29.997 1.00 60.19 115 LEU A N 1
ATOM 914 C CA . LEU A 1 115 ? -10.126 3.765 -30.983 1.00 60.19 115 LEU A CA 1
ATOM 915 C C . LEU A 1 115 ? -10.492 5.084 -31.661 1.00 60.19 115 LEU A C 1
ATOM 917 O O . LEU A 1 115 ? -10.918 6.030 -31.001 1.00 60.19 115 LEU A O 1
ATOM 921 N N . GLN A 1 116 ? -10.348 5.131 -32.985 1.00 57.78 116 GLN A N 1
ATOM 922 C CA . GLN A 1 116 ? -10.565 6.303 -33.845 1.00 57.78 116 GLN A CA 1
ATOM 923 C C . GLN A 1 116 ? -12.014 6.860 -33.803 1.00 57.78 116 GLN A C 1
ATOM 925 O O . GLN A 1 116 ? -12.396 7.673 -34.638 1.00 57.78 116 GLN A O 1
ATOM 930 N N . LYS A 1 117 ? -12.850 6.396 -32.863 1.00 56.75 117 LYS A N 1
ATOM 931 C CA . LYS A 1 117 ? -14.286 6.668 -32.728 1.00 56.75 117 LYS A CA 1
ATOM 932 C C . LYS A 1 117 ? -14.726 6.989 -31.293 1.00 56.75 117 LYS A C 1
ATOM 934 O O . LYS A 1 117 ? -15.860 6.690 -30.933 1.00 56.75 117 LYS A O 1
ATOM 939 N N . SER A 1 118 ? -13.876 7.604 -30.475 1.00 56.00 118 SER A N 1
ATOM 940 C CA . SER A 1 118 ? -14.340 8.235 -29.232 1.00 56.00 118 SER A CA 1
ATOM 941 C C . SER A 1 118 ? -14.676 9.701 -29.522 1.00 56.00 118 SER A C 1
ATOM 943 O O . SER A 1 118 ? -13.754 10.508 -29.611 1.00 56.00 118 SER A O 1
ATOM 945 N N . PRO A 1 119 ? -15.962 10.073 -29.698 1.00 58.16 119 PRO A N 1
ATOM 946 C CA . PRO A 1 119 ? -16.362 11.384 -30.225 1.00 58.16 119 PRO A CA 1
ATOM 947 C C . PRO A 1 119 ? -15.925 12.597 -29.384 1.00 58.16 119 PRO A C 1
ATOM 949 O O . PRO A 1 119 ? -16.017 13.714 -29.875 1.00 58.16 119 PRO A O 1
ATOM 952 N N . ASN A 1 120 ? -15.419 12.392 -28.161 1.00 60.41 120 ASN A N 1
ATOM 953 C CA . ASN A 1 120 ? -15.038 13.458 -27.228 1.00 60.41 120 ASN A CA 1
ATOM 954 C C . ASN A 1 120 ? -13.584 13.365 -26.719 1.00 60.41 120 ASN A C 1
ATOM 956 O O . ASN A 1 120 ? -13.264 13.985 -25.707 1.00 60.41 120 ASN A O 1
ATOM 960 N N . PHE A 1 121 ? -12.709 12.573 -27.349 1.00 50.75 121 PHE A N 1
ATOM 961 C CA . PHE A 1 121 ? -11.298 12.535 -26.943 1.00 50.75 121 PHE A CA 1
ATOM 962 C C . PHE A 1 121 ? -10.522 13.668 -27.642 1.00 50.75 121 PHE A C 1
ATOM 964 O O . PHE A 1 121 ? -10.619 13.765 -28.868 1.00 50.75 121 PHE A O 1
ATOM 971 N N . PRO A 1 122 ? -9.801 14.541 -26.909 1.00 54.59 122 PRO A N 1
ATOM 972 C CA . PRO A 1 122 ? -9.047 15.631 -27.523 1.00 54.59 122 PRO A CA 1
ATOM 973 C C . PRO A 1 122 ? -7.945 15.069 -28.432 1.00 54.59 122 PRO A C 1
ATOM 975 O O . PRO A 1 122 ? -7.249 14.128 -28.048 1.00 54.59 122 PRO A O 1
ATOM 978 N N . GLN A 1 123 ? -7.852 15.626 -29.644 1.00 54.47 123 GLN A N 1
ATOM 979 C CA . GLN A 1 123 ? -6.806 15.336 -30.630 1.00 54.47 123 GLN A CA 1
ATOM 980 C C . GLN A 1 123 ? -5.579 16.213 -30.401 1.00 54.47 123 GLN A C 1
ATOM 982 O O . GLN A 1 123 ? -5.773 17.392 -30.024 1.00 54.47 123 GLN A O 1
#

Foldseek 3Di:
DPPVLLVVLLVVLLVCLCPVPVPDDPLVSVLSSLLSSLLSCLQPPCPPLPLLVCLVVCLVVVHDGPPSSVSNSVSLVVVCVVDDPVVSVVSVVVSNVSSVVSSVCSVCPVVDDDPPPPPPDDD

Organism: NCBI:txid1448316

Sequence (123 aa):
IDEKNALRMARQAALVAQQFYPFQSPDLHRLTGLYAGCFFVLDDICSGEDELRKFRRNLVEKLPQGKIFEGCANMLRSLDTQYLEFCSDKITSGLINHMSSTALEYETTGKFSFLQKSPNFPQ

InterPro domains:
  IPR008949 Isoprenoid synthase domain superfamily [G3DSA:1.10.600.10] (1-123)

pLDDT: mean 85.98, std 12.14, range [50.75, 96.0]

Radius of gyration: 16.5 Å; Cα contacts (8 Å, |Δi|>4): 86; chains: 1; bounding box: 31×33×49 Å

Mean predicted aligned error: 6.74 Å